Protein AF-A0A2D7VWU8-F1 (afdb_monomer_lite)

pLDDT: mean 89.38, std 7.71, range [42.5, 97.12]

Structure (mmCIF, N/CA/C/O backbone):
data_AF-A0A2D7VWU8-F1
#
_entry.id   AF-A0A2D7VWU8-F1
#
loop_
_atom_site.group_PDB
_atom_site.id
_atom_site.type_symbol
_atom_site.label_atom_id
_atom_site.label_alt_id
_atom_site.label_comp_id
_atom_site.label_asym_id
_atom_site.label_entity_id
_atom_site.label_seq_id
_atom_site.pdbx_PDB_ins_code
_atom_site.Cartn_x
_atom_site.Cartn_y
_atom_site.Cartn_z
_atom_site.occupancy
_atom_site.B_iso_or_equiv
_atom_site.auth_seq_id
_atom_site.auth_comp_id
_atom_site.auth_asym_id
_atom_site.auth_atom_id
_atom_site.pdbx_PDB_model_num
ATOM 1 N N . MET A 1 1 ? 6.392 17.989 -12.592 1.00 42.50 1 MET A N 1
ATOM 2 C CA . MET A 1 1 ? 5.062 18.532 -12.941 1.00 42.50 1 MET A CA 1
ATOM 3 C C . MET A 1 1 ? 4.200 17.370 -13.412 1.00 42.50 1 MET A C 1
ATOM 5 O O . MET A 1 1 ? 4.558 16.736 -14.395 1.00 42.50 1 MET A O 1
ATOM 9 N N . VAL A 1 2 ? 3.162 16.997 -12.659 1.00 60.19 2 VAL A N 1
ATOM 10 C CA . VAL A 1 2 ? 2.265 15.891 -13.040 1.00 60.19 2 VAL A CA 1
ATOM 11 C C . VAL A 1 2 ? 1.310 16.427 -14.109 1.00 60.19 2 VAL A C 1
ATOM 13 O O . VAL A 1 2 ? 0.722 17.487 -13.916 1.00 60.19 2 VAL A O 1
ATOM 16 N N . GLY A 1 3 ? 1.212 15.765 -15.263 1.00 82.62 3 GLY A N 1
ATOM 17 C CA . GLY A 1 3 ? 0.379 16.245 -16.370 1.00 82.62 3 GLY A CA 1
ATOM 18 C C . GLY A 1 3 ? -1.115 16.200 -16.033 1.00 82.62 3 GLY A C 1
ATOM 19 O O . GLY A 1 3 ? -1.565 15.280 -15.351 1.00 82.62 3 GLY A O 1
ATOM 20 N N . VAL A 1 4 ? -1.894 17.153 -16.558 1.00 82.75 4 VAL A N 1
ATOM 21 C CA . VAL A 1 4 ? -3.352 17.268 -16.330 1.00 82.75 4 VAL A CA 1
ATOM 22 C C . VAL A 1 4 ? -4.086 15.952 -16.621 1.00 82.75 4 VAL A C 1
ATOM 24 O O . VAL A 1 4 ? -4.946 15.534 -15.848 1.00 82.75 4 VAL A O 1
ATOM 27 N N . GLY A 1 5 ? -3.687 15.236 -17.678 1.00 87.69 5 GLY A N 1
ATOM 28 C CA . GLY A 1 5 ? -4.250 13.924 -18.007 1.00 87.69 5 GLY A CA 1
ATOM 29 C C . GLY A 1 5 ? -3.989 12.848 -16.944 1.00 87.69 5 GLY A C 1
ATOM 30 O O . GLY A 1 5 ? -4.855 12.011 -16.695 1.00 87.69 5 GLY A O 1
ATOM 31 N N . SER A 1 6 ? -2.833 12.878 -16.276 1.00 86.12 6 SER A N 1
ATOM 32 C CA . SER A 1 6 ? -2.514 11.943 -15.189 1.00 86.12 6 SER A CA 1
ATOM 33 C C . SER A 1 6 ? -3.323 12.252 -13.930 1.00 86.12 6 SER A C 1
ATOM 35 O O . SER A 1 6 ? -3.821 11.329 -13.291 1.00 86.12 6 SER A O 1
ATOM 37 N N . THR A 1 7 ? -3.523 13.534 -13.609 1.00 89.69 7 THR A N 1
ATOM 38 C CA . THR A 1 7 ? -4.372 13.960 -12.485 1.00 89.69 7 THR A CA 1
ATOM 39 C C . THR A 1 7 ? -5.834 13.566 -12.703 1.00 89.69 7 THR A C 1
ATOM 41 O O . THR A 1 7 ? -6.472 13.052 -11.785 1.00 89.69 7 THR A O 1
ATOM 44 N N . PHE A 1 8 ? -6.353 13.726 -13.926 1.00 92.06 8 PHE A N 1
ATOM 45 C CA . PHE A 1 8 ? -7.710 13.292 -14.267 1.00 92.06 8 PHE A CA 1
ATOM 46 C C . PHE A 1 8 ? -7.880 11.774 -14.112 1.00 92.06 8 PHE A C 1
ATOM 48 O O . PHE A 1 8 ? -8.803 11.321 -13.438 1.00 92.06 8 PHE A O 1
ATOM 55 N N . LYS A 1 9 ? -6.957 10.978 -14.675 1.00 92.44 9 LYS A N 1
ATOM 56 C CA . LYS A 1 9 ? -6.982 9.509 -14.547 1.00 92.44 9 LYS A CA 1
ATOM 57 C C . LYS A 1 9 ? -6.906 9.053 -13.091 1.00 92.44 9 LYS A C 1
ATOM 59 O O . LYS A 1 9 ? -7.612 8.123 -12.716 1.00 92.44 9 LYS A O 1
ATOM 64 N N . PHE A 1 10 ? -6.086 9.712 -12.273 1.00 91.19 10 PHE A N 1
ATOM 65 C CA . PHE A 1 10 ? -5.999 9.423 -10.843 1.00 91.19 10 PHE A CA 1
ATOM 66 C C . PHE A 1 10 ? -7.350 9.628 -10.145 1.00 91.19 10 PHE A C 1
ATOM 68 O O . PHE A 1 10 ? -7.830 8.718 -9.472 1.00 91.19 10 PHE A O 1
ATOM 75 N N . GLY A 1 11 ? -7.996 10.781 -10.359 1.00 94.25 11 GLY A N 1
ATOM 76 C CA . GLY A 1 11 ? -9.317 11.068 -9.793 1.00 94.25 11 GLY A CA 1
ATOM 77 C C . GLY A 1 11 ? -10.394 10.086 -10.265 1.00 94.25 11 GLY A C 1
ATOM 78 O O . GLY A 1 11 ? -11.196 9.620 -9.458 1.00 94.25 11 GLY A O 1
ATOM 79 N N . TYR A 1 12 ? -10.365 9.714 -11.548 1.00 95.75 12 TYR A N 1
ATOM 80 C CA .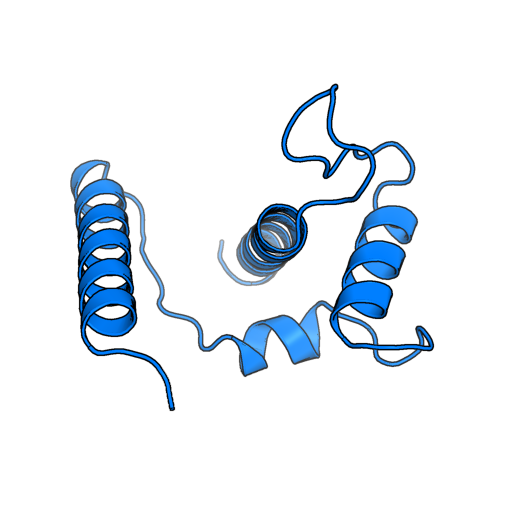 TYR A 1 12 ? -11.276 8.725 -12.124 1.00 95.75 12 TYR A CA 1
ATOM 81 C C . TYR A 1 12 ? -11.150 7.352 -11.443 1.00 95.75 12 TYR A C 1
ATOM 83 O O . TYR A 1 12 ? -12.140 6.815 -10.947 1.00 95.75 12 TYR A O 1
ATOM 91 N N . VAL A 1 13 ? -9.930 6.806 -11.354 1.00 94.94 13 VAL A N 1
ATOM 92 C CA . VAL A 1 13 ? -9.686 5.494 -10.724 1.00 94.94 13 VAL A CA 1
ATOM 93 C C . VAL A 1 13 ? -10.035 5.526 -9.236 1.00 94.94 13 VAL A C 1
ATOM 95 O O . VAL A 1 13 ? -10.662 4.597 -8.729 1.00 94.94 13 VAL A O 1
ATOM 98 N N . TYR A 1 14 ? -9.682 6.610 -8.542 1.00 94.25 14 TYR A N 1
ATOM 99 C CA . TYR A 1 14 ? -10.017 6.795 -7.133 1.00 94.25 14 TYR A CA 1
ATOM 100 C C . TYR A 1 14 ? -11.533 6.765 -6.900 1.00 94.25 14 TYR A C 1
ATOM 102 O O . TYR A 1 14 ? -12.011 6.015 -6.050 1.00 94.25 14 TYR A O 1
ATOM 110 N N . GLY A 1 15 ? -12.300 7.516 -7.698 1.00 96.25 15 GLY A N 1
ATOM 111 C CA . GLY A 1 15 ? -13.760 7.530 -7.615 1.00 96.25 15 GLY A CA 1
ATOM 112 C C . GLY A 1 15 ? -14.383 6.163 -7.903 1.00 96.25 15 GLY A C 1
ATOM 113 O O . GLY A 1 15 ? -15.259 5.719 -7.159 1.00 96.25 15 GLY A O 1
ATOM 114 N N . GLN A 1 16 ? -13.893 5.458 -8.928 1.00 97.12 16 GLN A N 1
ATOM 115 C CA . GLN A 1 16 ? -14.381 4.125 -9.288 1.00 97.12 16 GLN A CA 1
ATOM 116 C C . GLN A 1 16 ? -14.181 3.115 -8.147 1.00 97.12 16 GLN A C 1
ATOM 118 O O . GLN A 1 16 ? -15.101 2.360 -7.826 1.00 97.12 16 GLN A O 1
ATOM 123 N N . LEU A 1 17 ? -13.016 3.127 -7.492 1.00 94.88 17 LEU A N 1
ATOM 124 C CA . LEU A 1 17 ? -12.734 2.255 -6.348 1.00 94.88 17 LEU A CA 1
ATOM 125 C C . LEU A 1 17 ? -13.650 2.558 -5.158 1.00 94.88 17 LEU A C 1
ATOM 127 O O . LEU A 1 17 ? -14.263 1.641 -4.613 1.00 94.88 17 LEU A O 1
ATOM 131 N N . GLN A 1 18 ? -13.795 3.832 -4.780 1.00 95.38 18 GLN A N 1
ATOM 132 C CA . GLN A 1 18 ? -14.666 4.215 -3.665 1.00 95.38 18 GLN A CA 1
ATOM 133 C C . GLN A 1 18 ? -16.126 3.835 -3.908 1.00 95.38 18 GLN A C 1
ATOM 135 O O . GLN A 1 18 ? -16.781 3.314 -3.005 1.00 95.38 18 GLN A O 1
ATOM 140 N N . ALA A 1 19 ? -16.635 4.091 -5.115 1.00 96.44 19 ALA A N 1
ATOM 141 C CA . ALA A 1 19 ? -17.998 3.737 -5.485 1.00 96.44 19 ALA A CA 1
ATOM 142 C C . ALA A 1 19 ? -18.202 2.222 -5.403 1.00 96.44 19 ALA A C 1
ATOM 144 O O . ALA A 1 19 ? -19.148 1.767 -4.769 1.00 96.44 19 ALA A O 1
ATOM 145 N N . THR A 1 20 ? -17.274 1.445 -5.968 1.00 97.12 20 THR A N 1
ATOM 146 C CA . THR A 1 20 ? -17.352 -0.021 -5.976 1.00 97.12 20 THR A CA 1
ATOM 147 C C . THR A 1 20 ? -17.385 -0.578 -4.555 1.00 97.12 20 THR A C 1
ATOM 149 O O . THR A 1 20 ? -18.290 -1.337 -4.225 1.00 97.12 20 THR A O 1
ATOM 152 N N . LEU A 1 21 ? -16.456 -0.152 -3.691 1.00 94.38 21 LEU A N 1
ATOM 153 C CA . LEU A 1 21 ? -16.377 -0.617 -2.302 1.00 94.38 21 LEU A CA 1
ATOM 154 C C . LEU A 1 21 ? -17.636 -0.264 -1.498 1.00 94.38 21 LEU A C 1
ATOM 156 O O . LEU A 1 21 ? -18.144 -1.092 -0.748 1.00 94.38 21 LEU A O 1
ATOM 160 N N . ARG A 1 22 ? -18.191 0.937 -1.692 1.00 94.50 22 ARG A N 1
ATOM 161 C CA . ARG A 1 22 ? -19.435 1.345 -1.021 1.00 94.50 22 ARG A CA 1
ATOM 162 C C . ARG A 1 22 ? -20.649 0.566 -1.519 1.00 94.50 22 ARG A C 1
ATOM 164 O O . ARG A 1 22 ? -21.493 0.194 -0.713 1.00 94.50 22 ARG A O 1
ATOM 171 N N . LEU A 1 23 ? -20.734 0.306 -2.824 1.00 97.12 23 LEU A N 1
ATOM 172 C CA . LEU A 1 23 ? -21.857 -0.419 -3.425 1.00 97.12 23 LEU A CA 1
ATOM 173 C C . LEU A 1 23 ? -21.904 -1.889 -3.000 1.00 97.12 23 LEU A C 1
ATOM 175 O O . LEU A 1 23 ? -22.994 -2.427 -2.835 1.00 97.12 23 LEU A O 1
ATOM 179 N N . ILE A 1 24 ? -20.751 -2.524 -2.765 1.00 96.81 24 ILE A N 1
ATOM 180 C CA . ILE A 1 24 ? -20.698 -3.887 -2.208 1.00 96.81 24 ILE A CA 1
ATOM 181 C C . ILE A 1 24 ? -20.921 -3.927 -0.685 1.00 96.81 24 ILE A C 1
ATOM 183 O O . ILE A 1 24 ? -20.838 -4.994 -0.085 1.00 96.81 24 ILE A O 1
ATOM 187 N N . GLY A 1 25 ? -21.175 -2.780 -0.046 1.00 94.25 25 GLY A N 1
ATOM 188 C CA . GLY A 1 25 ? -21.381 -2.680 1.400 1.00 94.25 25 GLY A CA 1
ATOM 189 C C . GLY A 1 25 ? -20.103 -2.821 2.232 1.00 94.25 25 GLY A C 1
ATOM 190 O O . GLY A 1 25 ? -20.188 -3.032 3.441 1.00 94.25 25 GLY A O 1
ATOM 191 N N . ALA A 1 26 ? -18.918 -2.708 1.621 1.00 90.94 26 ALA A N 1
ATOM 192 C CA . ALA A 1 26 ? -17.663 -2.765 2.357 1.00 90.94 26 ALA A CA 1
ATOM 193 C C . ALA A 1 26 ? -17.450 -1.477 3.166 1.00 90.94 26 ALA A C 1
ATOM 195 O O . ALA A 1 26 ? -17.657 -0.360 2.679 1.00 90.94 26 ALA A O 1
ATOM 196 N N . LYS A 1 27 ? -16.974 -1.630 4.404 1.00 90.25 27 LYS A N 1
ATOM 197 C CA . LYS A 1 27 ? -16.520 -0.501 5.217 1.00 90.25 27 LYS A CA 1
ATOM 198 C C . LYS A 1 27 ? -15.257 0.087 4.584 1.00 90.25 27 LYS A C 1
ATOM 200 O O . LYS A 1 27 ? -14.265 -0.615 4.406 1.00 90.25 27 LYS A O 1
ATOM 205 N N . LEU A 1 28 ? -15.303 1.374 4.245 1.00 91.00 28 LEU A N 1
ATOM 206 C CA . LEU A 1 28 ? -14.196 2.093 3.618 1.00 91.00 28 LEU A CA 1
ATOM 207 C C . LEU A 1 28 ? -13.625 3.134 4.581 1.00 91.00 28 LEU A C 1
ATOM 209 O O . LEU A 1 28 ? -14.295 4.116 4.891 1.00 91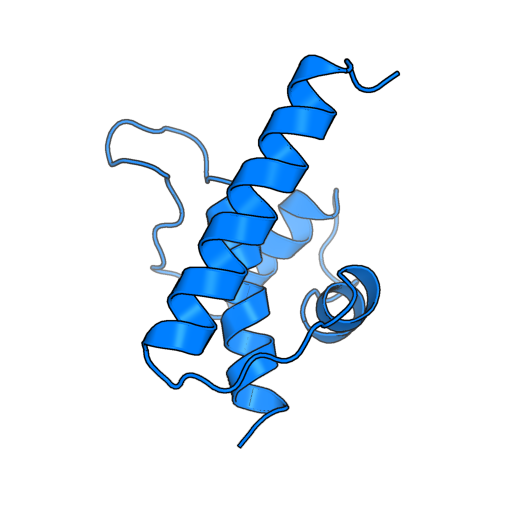.00 28 LEU A O 1
ATOM 213 N N . GLU A 1 29 ? -12.366 2.949 4.965 1.00 92.06 29 GLU A N 1
ATOM 214 C CA . GLU A 1 29 ? -11.593 3.898 5.768 1.00 92.06 29 GLU A CA 1
ATOM 215 C C . GLU A 1 29 ? -10.476 4.505 4.912 1.00 92.06 29 GLU A C 1
ATOM 217 O O . GLU A 1 29 ? -9.704 3.789 4.270 1.00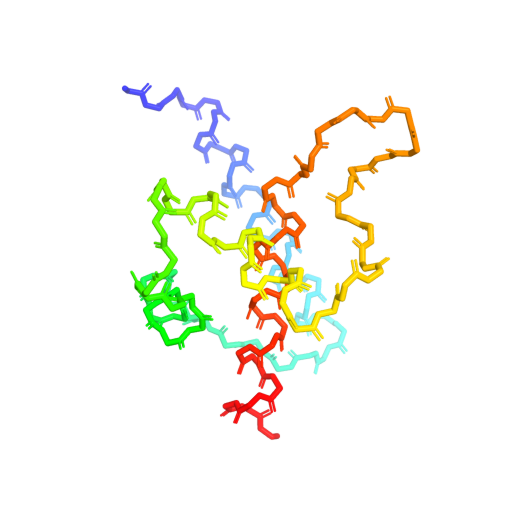 92.06 29 GLU A O 1
ATOM 222 N N . LEU A 1 30 ? -10.387 5.837 4.879 1.00 92.38 30 LEU A N 1
ATOM 223 C CA . LEU A 1 30 ? -9.353 6.536 4.114 1.00 92.38 30 LEU A CA 1
ATOM 224 C C . LEU A 1 30 ? -8.129 6.779 4.989 1.00 92.38 30 LEU A C 1
ATOM 226 O O . LEU A 1 30 ? -8.104 7.690 5.814 1.00 92.38 30 LEU A O 1
ATOM 230 N N . VAL A 1 31 ? -7.093 5.974 4.770 1.00 92.88 31 VAL A N 1
ATOM 231 C CA . VAL A 1 31 ? -5.832 6.066 5.509 1.00 92.88 31 VAL A CA 1
ATOM 232 C C . VAL A 1 31 ? -4.773 6.772 4.654 1.00 92.88 31 VAL A C 1
ATOM 234 O O . VAL A 1 31 ? -4.510 6.341 3.527 1.00 92.88 31 VAL A O 1
ATOM 237 N N . PRO A 1 32 ? -4.121 7.838 5.159 1.00 92.62 32 PRO A N 1
ATOM 238 C CA . PRO A 1 32 ? -3.018 8.482 4.454 1.00 92.62 32 PRO A CA 1
ATOM 239 C C . PRO A 1 32 ? -1.855 7.507 4.198 1.00 92.62 32 PRO A C 1
ATOM 241 O O . PRO A 1 32 ? -1.473 6.780 5.119 1.00 92.62 32 PRO A O 1
ATOM 244 N N . PRO A 1 33 ? -1.207 7.536 3.014 1.00 90.19 33 PRO A N 1
ATOM 245 C CA . PRO A 1 33 ? -0.129 6.603 2.684 1.00 90.19 33 PRO A CA 1
ATOM 246 C C . PRO A 1 33 ? 1.014 6.561 3.697 1.00 90.19 33 PRO A C 1
ATOM 248 O O . PRO A 1 33 ? 1.464 5.496 4.104 1.00 90.19 33 PRO A O 1
ATOM 251 N N . LYS A 1 34 ? 1.428 7.735 4.181 1.00 90.31 34 LYS A N 1
ATOM 252 C CA . LYS A 1 34 ? 2.513 7.864 5.161 1.00 90.31 34 LYS A CA 1
ATOM 253 C C . LYS A 1 34 ? 2.224 7.138 6.478 1.00 90.31 34 LYS A C 1
ATOM 255 O O . LYS A 1 34 ? 3.166 6.724 7.145 1.00 90.31 34 LYS A O 1
ATOM 260 N N . THR A 1 35 ? 0.952 7.003 6.855 1.00 92.69 35 THR A N 1
ATOM 261 C CA . THR A 1 35 ? 0.549 6.385 8.122 1.00 92.69 35 THR A CA 1
ATOM 262 C C . THR A 1 35 ? 0.817 4.888 8.101 1.00 92.69 35 THR A C 1
ATOM 264 O O . THR A 1 35 ? 1.567 4.399 8.941 1.00 92.69 35 THR A O 1
ATOM 267 N N . TRP A 1 36 ? 0.260 4.167 7.125 1.00 91.00 36 TRP A N 1
ATOM 268 C CA . TRP A 1 36 ? 0.465 2.721 7.042 1.00 91.00 36 TRP A CA 1
ATOM 269 C C . TRP A 1 36 ? 1.900 2.379 6.629 1.00 91.00 36 TRP A C 1
ATOM 271 O O . TRP A 1 36 ? 2.463 1.435 7.169 1.00 91.00 36 TRP A O 1
ATOM 281 N N . GLN A 1 37 ? 2.538 3.175 5.758 1.00 90.31 37 GLN A N 1
ATOM 282 C CA . GLN A 1 37 ? 3.922 2.929 5.329 1.00 90.31 37 GLN A CA 1
ATOM 283 C C . GLN A 1 37 ? 4.898 2.944 6.503 1.00 90.31 37 GLN A C 1
ATOM 285 O O . GLN A 1 37 ? 5.765 2.083 6.581 1.00 90.31 37 GLN A O 1
ATOM 290 N N . LYS A 1 38 ? 4.743 3.900 7.427 1.00 89.19 38 LYS A N 1
ATOM 291 C CA . LYS A 1 38 ? 5.608 4.011 8.606 1.00 89.19 38 LYS A CA 1
ATOM 292 C C . LYS A 1 38 ? 5.456 2.824 9.563 1.00 89.19 38 LYS A C 1
ATOM 294 O O . LYS A 1 38 ? 6.407 2.473 10.247 1.00 89.19 38 LYS A O 1
ATOM 299 N N . ILE A 1 39 ? 4.254 2.260 9.652 1.00 89.19 39 ILE A N 1
ATOM 300 C CA . ILE A 1 39 ? 3.941 1.172 10.586 1.00 89.19 39 ILE A CA 1
ATOM 301 C C . ILE A 1 39 ? 4.336 -0.182 9.991 1.00 89.19 39 ILE A C 1
ATOM 303 O O . ILE A 1 39 ? 4.889 -1.023 10.691 1.00 89.19 39 ILE A O 1
ATOM 307 N N . GLU A 1 40 ? 4.053 -0.394 8.706 1.00 88.31 40 GLU A N 1
ATOM 308 C CA . GLU A 1 40 ? 4.189 -1.701 8.063 1.00 88.31 40 GLU A CA 1
ATOM 309 C C . GLU A 1 40 ? 5.541 -1.945 7.392 1.00 88.31 40 GLU A C 1
ATOM 311 O O . GLU A 1 40 ? 5.917 -3.104 7.244 1.00 88.31 40 GLU A O 1
ATOM 316 N N . ILE A 1 41 ? 6.253 -0.901 6.947 1.00 86.88 41 ILE A N 1
ATOM 317 C CA . ILE A 1 41 ? 7.531 -1.049 6.238 1.00 86.88 41 ILE A CA 1
ATOM 318 C C . ILE A 1 41 ? 8.666 -0.747 7.222 1.00 86.88 41 ILE A C 1
ATOM 320 O O . ILE A 1 41 ? 8.897 0.427 7.527 1.00 86.88 41 ILE A O 1
ATOM 324 N N . PRO A 1 42 ? 9.405 -1.766 7.697 1.00 82.00 42 PRO A N 1
ATOM 325 C CA . PRO A 1 42 ? 10.485 -1.563 8.650 1.00 82.00 42 PRO A CA 1
ATOM 326 C C . PRO A 1 42 ? 11.608 -0.713 8.050 1.00 82.00 42 PRO A C 1
ATOM 328 O O . PRO A 1 42 ? 12.028 -0.914 6.905 1.00 82.00 42 PRO A O 1
ATOM 331 N N . GLU A 1 43 ? 12.119 0.233 8.836 1.00 81.88 43 GLU A N 1
ATOM 332 C CA . GLU A 1 43 ? 13.245 1.083 8.429 1.00 81.88 43 GLU A CA 1
ATOM 333 C C . GLU A 1 43 ? 14.592 0.344 8.456 1.00 81.88 43 GLU A C 1
ATOM 335 O O . GLU A 1 43 ? 15.546 0.828 7.854 1.00 81.88 43 GLU A O 1
ATOM 340 N N . GLU A 1 44 ? 14.649 -0.829 9.097 1.00 82.62 44 GLU A N 1
ATOM 341 C CA . GLU A 1 44 ? 15.838 -1.689 9.219 1.00 82.62 44 GLU A CA 1
ATOM 342 C C . GLU A 1 44 ? 16.310 -2.287 7.888 1.00 82.62 44 GLU A C 1
ATOM 344 O O . GLU A 1 44 ? 17.477 -2.647 7.747 1.00 82.62 44 GLU A O 1
ATOM 349 N N . PHE A 1 45 ? 15.428 -2.384 6.891 1.00 80.62 45 PHE A N 1
ATOM 350 C CA . PHE A 1 45 ? 15.841 -2.795 5.558 1.00 80.62 45 PHE A CA 1
ATOM 351 C C . PHE A 1 45 ? 16.607 -1.653 4.886 1.00 80.62 45 PHE A C 1
ATOM 353 O O . PHE A 1 45 ? 16.159 -0.512 4.869 1.00 80.62 45 PHE A O 1
ATOM 360 N N . GLU A 1 46 ? 17.750 -1.945 4.274 1.00 75.56 46 GLU A N 1
ATOM 361 C CA . GLU A 1 46 ? 18.501 -0.940 3.515 1.00 75.56 46 GLU A CA 1
ATOM 362 C C . GLU A 1 46 ? 17.836 -0.631 2.158 1.00 75.56 46 GLU A C 1
ATOM 364 O O . GLU A 1 46 ? 17.019 -1.404 1.656 1.00 75.56 46 GLU A O 1
ATOM 369 N N . GLY A 1 47 ? 18.205 0.478 1.513 1.00 82.75 47 GLY A N 1
ATOM 370 C CA . GLY A 1 47 ? 17.759 0.825 0.155 1.00 82.75 47 GLY A CA 1
ATOM 371 C C . GLY A 1 47 ? 16.550 1.762 0.080 1.00 82.75 47 GLY A C 1
ATOM 372 O O . GLY A 1 47 ? 16.121 2.372 1.061 1.00 82.75 47 GLY A O 1
ATOM 373 N N . SER A 1 48 ? 16.014 1.921 -1.130 1.00 83.75 48 SER A N 1
ATOM 374 C CA . SER A 1 48 ? 14.865 2.792 -1.397 1.00 83.75 48 SER A CA 1
ATOM 375 C C . SER A 1 48 ? 13.591 2.276 -0.723 1.00 83.75 48 SER A C 1
ATOM 377 O O . SER A 1 48 ? 13.446 1.082 -0.469 1.00 83.75 48 SER A O 1
ATOM 379 N N . THR A 1 49 ? 12.601 3.147 -0.494 1.00 80.00 49 THR A N 1
ATOM 380 C CA . THR A 1 49 ? 11.314 2.761 0.121 1.00 80.00 49 THR A CA 1
ATOM 381 C C . THR A 1 49 ? 10.673 1.545 -0.556 1.00 80.00 49 THR A C 1
ATOM 383 O O . THR A 1 49 ? 10.130 0.685 0.129 1.00 80.00 49 THR A O 1
ATOM 386 N N . LYS A 1 50 ? 10.796 1.440 -1.885 1.00 82.06 50 LYS A N 1
ATOM 387 C CA . LYS A 1 50 ? 10.268 0.322 -2.678 1.00 82.06 50 LYS A CA 1
ATOM 388 C C . LYS A 1 50 ? 11.030 -0.981 -2.446 1.00 82.06 50 LYS A C 1
ATOM 390 O O . LYS A 1 50 ? 10.420 -2.034 -2.296 1.00 82.06 50 LYS A O 1
ATOM 395 N N . GLU A 1 51 ? 12.357 -0.913 -2.393 1.00 85.62 51 GLU A N 1
ATOM 396 C CA . GLU A 1 51 ? 13.203 -2.080 -2.120 1.00 85.62 51 GLU A CA 1
ATOM 397 C C . GLU A 1 51 ? 12.985 -2.597 -0.699 1.00 85.62 51 GLU A C 1
ATOM 399 O O . GLU A 1 51 ? 12.867 -3.805 -0.502 1.00 85.62 51 GLU A O 1
ATOM 404 N N . ARG A 1 52 ? 12.855 -1.688 0.276 1.00 88.69 52 ARG A N 1
ATOM 405 C CA . ARG A 1 52 ? 12.513 -2.034 1.662 1.00 88.69 52 ARG A CA 1
ATOM 406 C C . ARG A 1 52 ? 11.165 -2.734 1.751 1.00 88.69 52 ARG A C 1
ATOM 408 O O . ARG A 1 52 ? 11.080 -3.801 2.346 1.00 88.69 52 ARG A O 1
ATOM 415 N N . ALA A 1 53 ? 10.143 -2.176 1.102 1.00 86.88 53 ALA A N 1
ATOM 416 C CA . ALA A 1 53 ? 8.807 -2.761 1.060 1.00 86.88 53 ALA A CA 1
ATOM 417 C C . ALA A 1 53 ? 8.833 -4.183 0.474 1.00 86.88 53 ALA A C 1
ATOM 419 O O . ALA A 1 53 ? 8.317 -5.119 1.077 1.00 86.88 53 ALA A O 1
ATOM 420 N N . LEU A 1 54 ? 9.512 -4.381 -0.659 1.00 89.31 54 LEU A N 1
ATOM 421 C CA . LEU A 1 54 ? 9.629 -5.701 -1.275 1.00 89.31 54 LEU A CA 1
ATOM 422 C C . LEU A 1 54 ? 10.366 -6.709 -0.377 1.00 89.31 54 LEU A C 1
ATOM 424 O O . LEU A 1 54 ? 9.927 -7.854 -0.259 1.00 89.31 54 LEU A O 1
ATOM 428 N N . ARG A 1 55 ? 11.474 -6.302 0.258 1.00 89.00 55 ARG A N 1
ATOM 429 C CA . ARG A 1 55 ? 12.209 -7.168 1.195 1.00 89.00 55 ARG A CA 1
ATOM 430 C C . ARG A 1 55 ? 11.357 -7.537 2.401 1.00 89.00 55 ARG A C 1
ATOM 432 O O . ARG A 1 55 ? 11.330 -8.705 2.767 1.00 89.00 55 ARG A O 1
ATOM 439 N N . ALA A 1 56 ? 10.610 -6.584 2.950 1.00 89.94 56 ALA A N 1
ATOM 440 C CA . ALA A 1 56 ? 9.678 -6.830 4.040 1.00 89.94 56 ALA A CA 1
ATOM 441 C C . ALA A 1 56 ? 8.558 -7.809 3.629 1.00 89.94 56 ALA A C 1
ATOM 443 O O . ALA A 1 56 ? 8.288 -8.759 4.361 1.00 89.94 56 ALA A O 1
ATOM 444 N N . CYS A 1 57 ? 7.975 -7.672 2.428 1.00 90.69 57 CYS A N 1
ATOM 445 C CA . CYS A 1 57 ? 7.022 -8.658 1.899 1.00 90.69 57 CYS A CA 1
ATOM 446 C C . CYS A 1 57 ? 7.636 -10.058 1.819 1.00 90.69 57 CYS A C 1
ATOM 448 O O . CYS A 1 57 ? 7.008 -11.027 2.235 1.00 90.69 57 CYS A O 1
ATOM 450 N N . LYS A 1 58 ? 8.861 -10.164 1.295 1.00 89.00 58 LYS A N 1
ATOM 451 C CA . LYS A 1 58 ? 9.573 -11.438 1.139 1.00 89.00 58 LYS A CA 1
ATOM 452 C C . LYS A 1 58 ? 10.029 -12.043 2.466 1.00 89.00 58 LYS A C 1
ATOM 454 O O . LYS A 1 58 ? 10.108 -13.259 2.564 1.00 89.00 58 LYS A O 1
ATOM 459 N N . ALA A 1 59 ? 10.293 -11.227 3.481 1.00 89.38 59 ALA A N 1
ATOM 460 C CA . ALA A 1 59 ? 10.581 -11.706 4.828 1.00 89.38 59 ALA A CA 1
ATOM 461 C C . ALA A 1 59 ? 9.333 -12.311 5.491 1.00 89.38 59 ALA A C 1
ATOM 463 O O . ALA A 1 59 ? 9.434 -13.332 6.163 1.00 89.38 59 ALA A O 1
ATOM 464 N N . LEU A 1 60 ? 8.157 -11.710 5.272 1.00 88.25 60 LEU A N 1
ATOM 465 C CA . LEU A 1 60 ? 6.883 -12.207 5.805 1.00 88.25 60 LEU A CA 1
ATOM 466 C C . LEU A 1 60 ? 6.355 -13.423 5.031 1.00 88.25 60 LEU A C 1
ATOM 468 O O . LEU A 1 60 ? 5.856 -14.367 5.634 1.00 88.25 60 LEU A O 1
ATOM 472 N N . TYR A 1 61 ? 6.463 -13.397 3.702 1.00 90.19 61 TYR A N 1
ATOM 473 C CA . TYR A 1 61 ? 5.987 -14.450 2.807 1.00 90.19 61 TYR A CA 1
ATOM 474 C C . TYR A 1 61 ? 7.036 -14.717 1.716 1.00 90.19 61 TYR A C 1
ATOM 476 O O . TYR A 1 61 ? 6.976 -14.117 0.639 1.00 90.19 61 TYR A O 1
ATOM 484 N N . PRO A 1 62 ? 8.003 -15.618 1.960 1.00 91.56 62 PRO A N 1
ATOM 485 C CA . PRO A 1 62 ? 9.112 -15.875 1.035 1.00 91.56 62 PRO A CA 1
ATOM 486 C C . PRO A 1 62 ? 8.666 -16.225 -0.390 1.00 91.56 62 PRO A C 1
ATOM 488 O O . PRO A 1 62 ? 9.204 -15.696 -1.372 1.00 91.56 62 PRO A O 1
ATOM 491 N N . ASP A 1 63 ? 7.603 -17.017 -0.506 1.00 92.56 63 ASP A N 1
ATOM 492 C CA . ASP A 1 63 ? 7.126 -17.560 -1.779 1.00 92.56 63 ASP A CA 1
ATOM 493 C C . ASP A 1 63 ? 6.141 -16.646 -2.522 1.00 92.56 63 ASP A C 1
ATOM 495 O O . ASP A 1 63 ? 5.663 -16.996 -3.599 1.00 92.56 63 ASP A O 1
ATOM 499 N N . ILE A 1 64 ? 5.846 -15.449 -2.000 1.00 91.62 64 ILE A N 1
ATOM 500 C CA . ILE A 1 64 ? 4.871 -14.553 -2.632 1.00 91.62 64 ILE A CA 1
ATOM 501 C C . ILE A 1 64 ? 5.360 -14.060 -4.002 1.00 91.62 64 ILE A C 1
ATOM 503 O O . ILE A 1 64 ? 6.450 -13.493 -4.126 1.00 91.62 64 ILE A O 1
ATOM 507 N N . ASP A 1 65 ? 4.557 -14.242 -5.048 1.00 91.94 65 ASP A N 1
ATOM 508 C CA . ASP A 1 65 ? 4.829 -13.662 -6.363 1.00 91.94 65 ASP A CA 1
ATOM 509 C C . ASP A 1 65 ? 4.083 -12.329 -6.514 1.00 91.94 65 ASP A C 1
ATOM 511 O O . ASP A 1 65 ? 2.861 -12.292 -6.617 1.00 91.94 65 ASP A O 1
ATOM 515 N N . LEU A 1 66 ? 4.829 -11.220 -6.508 1.00 92.56 66 LEU A N 1
ATOM 516 C CA . LEU A 1 66 ? 4.291 -9.856 -6.640 1.00 92.56 66 LEU A CA 1
ATOM 517 C C . LEU A 1 66 ? 4.542 -9.269 -8.035 1.00 92.56 66 LEU A C 1
ATOM 519 O O . LEU A 1 66 ? 4.623 -8.052 -8.216 1.00 92.56 66 LEU A O 1
ATOM 523 N N . ARG A 1 67 ? 4.743 -10.122 -9.039 1.00 94.50 67 ARG A N 1
ATOM 524 C CA . ARG A 1 67 ? 4.824 -9.711 -10.442 1.00 94.50 67 ARG A CA 1
ATOM 525 C C . ARG A 1 67 ? 3.423 -9.439 -10.987 1.00 94.50 67 ARG A C 1
ATOM 527 O O . ARG A 1 67 ? 2.476 -10.136 -10.655 1.00 94.50 67 ARG A O 1
ATOM 534 N N . ALA A 1 68 ? 3.288 -8.445 -11.867 1.00 91.75 68 ALA A N 1
ATOM 535 C CA . ALA A 1 68 ? 1.990 -8.132 -12.480 1.00 91.75 68 ALA A CA 1
ATOM 536 C C . ALA A 1 68 ? 1.454 -9.281 -13.349 1.00 91.75 68 ALA A C 1
ATOM 538 O O . ALA A 1 68 ? 0.249 -9.467 -13.472 1.00 91.75 68 ALA A O 1
ATOM 539 N N . THR A 1 69 ? 2.365 -10.018 -13.988 1.00 93.25 69 THR A N 1
ATOM 540 C CA . THR A 1 69 ? 2.077 -11.179 -14.834 1.00 93.25 69 THR A CA 1
ATOM 541 C C . THR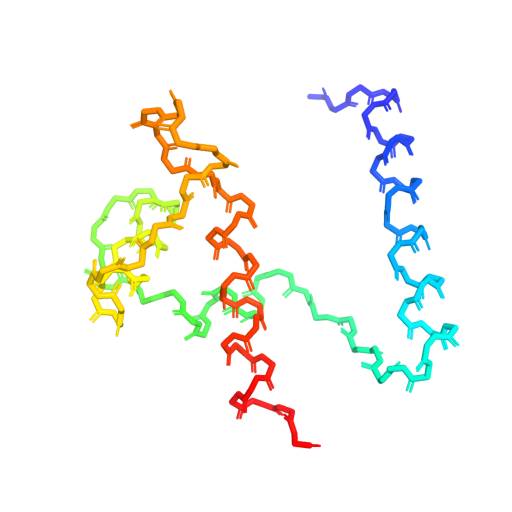 A 1 69 ? 3.251 -12.154 -14.770 1.00 93.25 69 THR A C 1
ATOM 543 O O . THR A 1 69 ? 4.372 -11.747 -14.456 1.00 93.25 69 THR A O 1
ATOM 546 N N . GLU A 1 70 ? 3.050 -13.405 -15.186 1.00 91.31 70 GLU A N 1
ATOM 547 C CA . GLU A 1 70 ? 4.128 -14.406 -15.284 1.00 91.31 70 GLU A CA 1
ATOM 548 C C . GLU A 1 70 ? 5.280 -13.976 -16.208 1.00 91.31 70 GLU A C 1
ATOM 550 O O . GLU A 1 70 ? 6.434 -14.349 -15.996 1.00 91.31 70 GLU A O 1
ATOM 555 N N . ARG A 1 71 ? 4.976 -13.157 -17.226 1.00 94.38 71 ARG A N 1
ATOM 556 C CA . ARG A 1 71 ? 5.955 -12.624 -18.188 1.00 94.38 71 ARG A CA 1
ATOM 557 C C . ARG A 1 71 ? 6.778 -11.468 -17.622 1.00 94.38 71 ARG A C 1
ATOM 559 O O . ARG A 1 71 ? 7.800 -11.095 -18.201 1.00 94.38 71 ARG A O 1
ATOM 566 N N . SER A 1 72 ? 6.332 -10.858 -16.526 1.00 93.06 72 SER A N 1
ATOM 567 C CA . SER A 1 72 ? 7.050 -9.758 -15.896 1.00 93.06 72 SER A CA 1
ATOM 568 C C . SER A 1 72 ? 8.348 -10.277 -15.272 1.00 93.06 72 SER A C 1
ATOM 570 O O . SER A 1 72 ? 8.398 -11.352 -14.683 1.00 93.06 72 SER A O 1
ATOM 572 N N . LYS A 1 73 ? 9.425 -9.498 -15.401 1.00 89.94 73 LYS A N 1
ATOM 573 C CA . LYS A 1 73 ? 10.733 -9.816 -14.794 1.00 89.94 73 LYS A CA 1
ATOM 574 C C . LYS A 1 73 ? 10.977 -9.076 -13.480 1.00 89.94 73 LYS A C 1
ATOM 576 O O . LYS A 1 73 ? 11.895 -9.413 -12.746 1.00 89.94 73 LYS A O 1
ATOM 581 N N . LYS A 1 74 ? 10.182 -8.038 -13.218 1.00 89.06 74 LYS A N 1
ATOM 582 C CA . LYS A 1 74 ? 10.261 -7.194 -12.026 1.00 89.06 74 LYS A CA 1
ATOM 583 C C . LYS A 1 74 ? 8.945 -7.267 -11.268 1.00 89.06 74 LYS A C 1
ATOM 585 O O . LYS A 1 74 ? 7.889 -7.463 -11.875 1.00 89.06 74 LYS A O 1
ATOM 590 N N . PHE A 1 75 ? 9.036 -7.081 -9.960 1.00 90.00 75 PHE A N 1
ATOM 591 C CA . PHE A 1 75 ? 7.875 -6.925 -9.098 1.00 90.00 75 PHE A CA 1
ATOM 592 C C . PHE A 1 75 ? 7.115 -5.642 -9.438 1.00 90.00 75 PHE A C 1
ATOM 594 O O . PHE A 1 75 ? 7.684 -4.684 -9.965 1.00 90.00 75 PHE A O 1
ATOM 601 N N . HIS A 1 76 ? 5.814 -5.658 -9.172 1.00 92.44 76 HIS A N 1
ATOM 602 C CA . HIS A 1 76 ? 4.924 -4.542 -9.430 1.00 92.44 76 HIS A CA 1
ATOM 603 C C . HIS A 1 76 ? 4.699 -3.757 -8.139 1.00 92.44 76 HIS A C 1
ATOM 605 O O . HIS A 1 76 ? 4.055 -4.255 -7.218 1.00 92.44 76 HIS A O 1
ATOM 611 N N . ASP A 1 77 ? 5.179 -2.515 -8.094 1.00 89.94 77 ASP A N 1
ATOM 612 C CA . ASP A 1 77 ? 5.104 -1.660 -6.900 1.00 89.94 77 ASP A CA 1
ATOM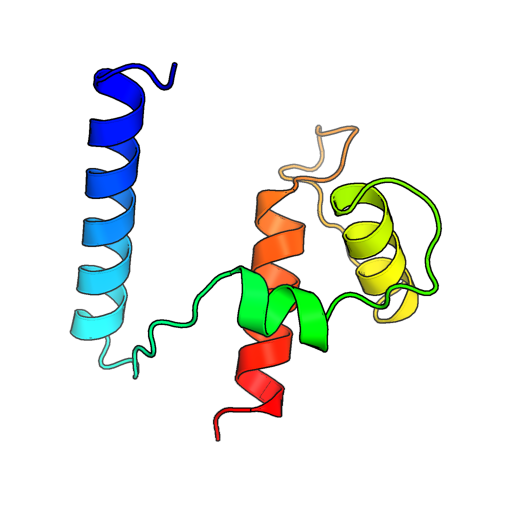 613 C C . ASP A 1 77 ? 3.678 -1.566 -6.335 1.00 89.94 77 ASP A C 1
ATOM 615 O O . ASP A 1 77 ? 3.474 -1.704 -5.136 1.00 89.94 77 ASP A O 1
ATOM 619 N N . GLY A 1 78 ? 2.667 -1.442 -7.203 1.00 91.31 78 GLY A N 1
ATOM 620 C CA . GLY A 1 78 ? 1.271 -1.378 -6.761 1.00 91.31 78 GLY A CA 1
ATOM 621 C C . GLY A 1 78 ? 0.749 -2.667 -6.109 1.00 91.31 78 GLY A C 1
ATOM 622 O O . GLY A 1 78 ? -0.175 -2.596 -5.309 1.00 91.31 78 GLY A O 1
ATOM 623 N N . LEU A 1 79 ? 1.332 -3.835 -6.417 1.00 94.06 79 LEU A N 1
ATOM 624 C CA . LEU A 1 79 ? 0.981 -5.089 -5.733 1.00 94.06 79 LEU A CA 1
ATOM 625 C C . LEU A 1 79 ? 1.653 -5.169 -4.358 1.00 94.06 79 LEU A C 1
ATOM 627 O O . LEU A 1 79 ? 1.046 -5.661 -3.412 1.00 94.06 79 LEU A O 1
ATOM 631 N N . VAL A 1 80 ? 2.874 -4.637 -4.240 1.00 93.25 80 VAL A N 1
ATOM 632 C CA . VAL A 1 80 ? 3.574 -4.491 -2.955 1.00 93.25 80 VAL A CA 1
ATOM 633 C C . VAL A 1 80 ? 2.797 -3.540 -2.034 1.00 93.25 80 VAL A C 1
ATOM 635 O O . VAL A 1 80 ? 2.528 -3.880 -0.885 1.00 93.25 80 VAL A O 1
ATOM 638 N N . ASP A 1 81 ? 2.357 -2.385 -2.544 1.00 91.81 81 ASP A N 1
ATOM 639 C CA . ASP A 1 81 ? 1.533 -1.441 -1.779 1.00 91.81 81 ASP A CA 1
ATOM 640 C C . ASP A 1 81 ? 0.190 -2.069 -1.366 1.00 91.81 81 ASP A C 1
ATOM 642 O O . ASP A 1 81 ? -0.223 -1.946 -0.213 1.00 91.81 81 ASP A O 1
ATOM 646 N N . ALA A 1 82 ? -0.478 -2.792 -2.276 1.00 93.00 82 ALA A N 1
ATOM 647 C CA . ALA A 1 82 ? -1.732 -3.482 -1.972 1.00 93.00 82 ALA A 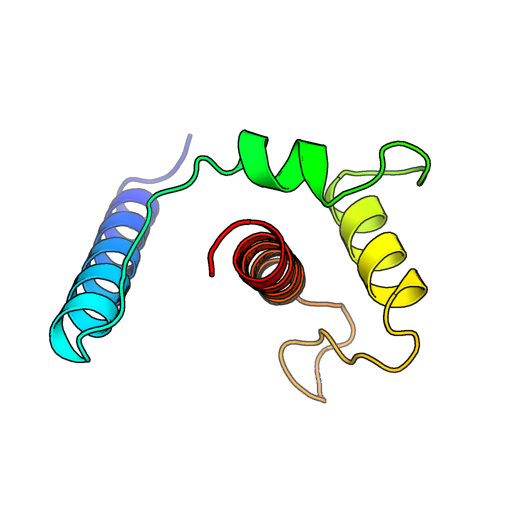CA 1
ATOM 648 C C . ALA A 1 82 ? -1.567 -4.531 -0.860 1.00 93.00 82 ALA A C 1
ATOM 650 O O . ALA A 1 82 ? -2.425 -4.628 0.019 1.00 93.00 82 ALA A O 1
ATOM 651 N N . PHE A 1 83 ? -0.452 -5.269 -0.860 1.00 93.75 83 PHE A N 1
ATOM 652 C CA . PHE A 1 83 ? -0.125 -6.218 0.200 1.00 93.75 83 PHE A CA 1
ATOM 653 C C . PHE A 1 83 ? -0.042 -5.528 1.570 1.00 93.75 83 PHE A C 1
ATOM 655 O O . PHE A 1 83 ? -0.662 -5.990 2.529 1.00 93.75 83 PHE A O 1
ATOM 662 N N . PHE A 1 84 ? 0.668 -4.400 1.677 1.00 92.88 84 PHE A N 1
ATOM 663 C CA . PHE A 1 84 ? 0.803 -3.702 2.959 1.00 92.88 84 PHE A CA 1
ATOM 664 C C . PHE A 1 84 ? -0.469 -2.989 3.399 1.00 92.88 84 PHE A C 1
ATOM 666 O O . PHE A 1 84 ? -0.759 -2.971 4.592 1.00 92.88 84 PHE A O 1
ATOM 673 N N . ILE A 1 85 ? -1.266 -2.459 2.468 1.00 93.19 85 ILE A N 1
ATOM 674 C CA . ILE A 1 85 ? -2.587 -1.907 2.793 1.00 93.19 85 ILE A CA 1
ATOM 675 C C . ILE A 1 85 ? -3.487 -3.006 3.377 1.00 93.19 85 ILE A C 1
ATOM 677 O O . ILE A 1 85 ? -4.159 -2.771 4.381 1.00 93.19 85 ILE A O 1
ATOM 681 N N . ALA A 1 86 ? -3.466 -4.213 2.803 1.00 92.25 86 ALA A N 1
ATOM 682 C CA . ALA A 1 86 ? -4.215 -5.352 3.330 1.00 92.25 86 ALA A CA 1
ATOM 683 C C . ALA A 1 86 ? -3.690 -5.812 4.703 1.00 92.25 86 ALA A C 1
ATOM 685 O O . ALA A 1 86 ? -4.484 -6.015 5.620 1.00 92.25 86 ALA A O 1
ATOM 686 N N . SER A 1 87 ? -2.365 -5.914 4.869 1.00 92.31 87 SER A N 1
ATOM 687 C CA . SER A 1 87 ? -1.715 -6.235 6.152 1.00 92.31 87 SER A CA 1
ATOM 688 C C . SER A 1 87 ? -2.093 -5.233 7.248 1.00 92.31 87 SER A C 1
ATOM 690 O O . SER A 1 87 ? -2.516 -5.629 8.335 1.00 92.31 87 SER A O 1
ATOM 692 N N . TYR A 1 88 ? -2.025 -3.935 6.941 1.00 93.44 88 TYR A N 1
ATOM 693 C CA . TYR A 1 88 ? -2.424 -2.863 7.849 1.00 93.44 88 TYR A CA 1
ATOM 694 C C . TYR A 1 88 ? -3.908 -2.958 8.213 1.00 93.44 88 TYR A C 1
ATOM 696 O O . TYR A 1 88 ? -4.269 -2.904 9.388 1.00 93.44 88 TYR A O 1
ATOM 704 N N . GLY A 1 89 ? -4.764 -3.158 7.205 1.00 92.62 89 GLY A N 1
ATOM 705 C CA . GLY A 1 89 ? -6.196 -3.389 7.375 1.00 92.62 89 GLY A CA 1
ATOM 706 C C . GLY A 1 89 ? -6.477 -4.497 8.388 1.00 92.62 89 GLY A C 1
ATOM 707 O O . GLY A 1 89 ? -7.165 -4.262 9.374 1.00 92.62 89 GLY A O 1
ATOM 708 N N . LEU A 1 90 ? -5.862 -5.665 8.191 1.00 90.50 90 LEU A N 1
ATOM 709 C CA . LEU A 1 90 ? -6.048 -6.847 9.033 1.00 90.50 90 LEU A CA 1
ATOM 710 C C . LEU A 1 90 ? -5.597 -6.640 10.488 1.00 90.50 90 LEU A C 1
ATOM 712 O O . LEU A 1 90 ? -6.205 -7.180 11.411 1.00 90.50 90 LEU A O 1
ATOM 716 N N . LYS A 1 91 ? -4.518 -5.881 10.708 1.00 90.75 91 LYS A N 1
ATOM 717 C CA . LYS A 1 91 ? -3.961 -5.650 12.051 1.00 90.75 91 LYS A CA 1
ATOM 718 C C . LYS A 1 91 ? -4.693 -4.554 12.824 1.00 90.75 91 LYS A C 1
ATOM 720 O O . LYS A 1 91 ? -4.742 -4.613 14.052 1.00 90.75 91 LYS A O 1
ATOM 725 N N . HIS A 1 92 ? -5.231 -3.553 12.127 1.00 91.19 92 HIS A N 1
ATOM 726 C CA . HIS A 1 92 ? -5.736 -2.324 12.746 1.00 91.19 92 HIS A CA 1
ATOM 727 C C . HIS A 1 92 ? -7.254 -2.141 12.658 1.00 91.19 92 HIS A C 1
ATOM 729 O O . HIS A 1 92 ? -7.804 -1.348 13.421 1.00 91.19 92 HIS A O 1
ATOM 735 N N . PHE A 1 93 ? -7.941 -2.878 11.785 1.00 85.12 93 PHE A N 1
ATOM 736 C CA . PHE A 1 93 ? -9.390 -2.811 11.627 1.00 85.12 93 PHE A CA 1
ATOM 737 C C . PHE A 1 93 ? -9.975 -4.220 11.781 1.00 85.12 93 PHE A C 1
ATOM 739 O O . PHE A 1 93 ? -9.618 -5.135 11.044 1.00 85.12 93 PHE A O 1
ATOM 746 N N . LYS A 1 94 ? -10.841 -4.391 12.786 1.00 61.53 94 LYS A N 1
ATOM 747 C CA . LYS A 1 94 ? -11.616 -5.614 13.037 1.00 61.53 94 LYS A CA 1
ATOM 748 C C . LYS A 1 94 ? -13.047 -5.431 12.558 1.00 61.53 94 LYS A C 1
ATOM 750 O O . LYS A 1 94 ? -13.591 -4.325 12.795 1.00 61.53 94 LYS A O 1
#

Foldseek 3Di:
DQDPVNVVVVVVVVVVVVVVCVVVVHDDDDDDLVVLLPVQQDPPDDDDSQVSLVVSVCVVPVPDDQCPDPPGPDGDSVSSSVVSVVVCCVVPPD

Secondary structure (DSSP, 8-state):
---HHHHHHHHHHHHHHHHHHHHTT-------HHHHHHHHS-TTS-S-HHHHHHHHHHHH-TT---BSSTT-SSB-HHHHHHHHHHHHHHHH--

Sequence (94 aa):
MVGVGSTFKFGYVYGQLQATLRLIGAKLELVPPKTWQKIEIPEEFEGSTKERALRACKALYPDIDLRATERSKKFHDGLVDAFFIASYGLKHFK

Radius of gyration: 15.2 Å; chains: 1; bounding box: 40×36×31 Å